Protein AF-A0AA88GQH6-F1 (afdb_monomer)

Nearest PDB structures (foldseek):
  5wkq-assembly1_A  TM=3.666E-01  e=6.281E+00  Shigella flexneri
  8i7o-assembly1_F3  TM=3.288E-01  e=4.893E+00  Mus musculus

Organism: Naegleria lovaniensis (NCBI:txid51637)

Structure (mmCIF, N/CA/C/O backbone):
data_AF-A0AA88GQH6-F1
#
_entry.id   AF-A0AA88GQH6-F1
#
loop_
_atom_site.group_PDB
_atom_site.id
_atom_site.type_symbol
_atom_site.label_atom_id
_atom_site.label_alt_id
_atom_site.label_comp_id
_atom_site.label_asym_id
_atom_site.label_entity_id
_atom_site.label_seq_id
_atom_site.pdbx_PDB_ins_code
_atom_site.Cartn_x
_atom_site.Cartn_y
_atom_site.Cartn_z
_atom_site.occupancy
_atom_site.B_iso_or_equiv
_atom_site.auth_seq_id
_atom_site.auth_comp_id
_atom_site.auth_asym_id
_atom_site.auth_atom_id
_atom_site.pdbx_PDB_model_num
ATOM 1 N N . MET A 1 1 ? 0.316 -6.376 -79.396 1.00 40.34 1 MET A N 1
ATOM 2 C CA . MET A 1 1 ? 1.448 -7.178 -78.890 1.00 40.34 1 MET A CA 1
ATOM 3 C C . MET A 1 1 ? 2.602 -6.220 -78.665 1.00 40.34 1 MET A C 1
ATOM 5 O O . MET A 1 1 ? 3.206 -5.794 -79.636 1.00 40.34 1 MET A O 1
ATOM 9 N N . SER A 1 2 ? 2.826 -5.812 -77.417 1.00 38.56 2 SER A N 1
ATOM 10 C CA . SER A 1 2 ? 3.981 -4.999 -77.022 1.00 38.56 2 SER A CA 1
ATOM 11 C C . SER A 1 2 ? 4.702 -5.749 -75.913 1.00 38.56 2 SER A C 1
ATOM 13 O O . SER A 1 2 ? 4.374 -5.601 -74.741 1.00 38.56 2 SER A O 1
ATOM 15 N N . GLU A 1 3 ? 5.639 -6.607 -76.303 1.00 46.47 3 GLU A N 1
ATOM 16 C CA . GLU A 1 3 ? 6.648 -7.153 -75.403 1.00 46.47 3 GLU A CA 1
ATOM 17 C C . GLU A 1 3 ? 7.892 -6.272 -75.526 1.00 46.47 3 GLU A C 1
ATOM 19 O O . GLU A 1 3 ? 8.552 -6.230 -76.565 1.00 46.47 3 GLU A O 1
ATOM 24 N N . HIS A 1 4 ? 8.207 -5.533 -74.466 1.00 42.56 4 HIS A N 1
ATOM 25 C CA . HIS A 1 4 ? 9.531 -4.954 -74.270 1.00 42.56 4 HIS A CA 1
ATOM 26 C C . HIS A 1 4 ? 10.095 -5.473 -72.952 1.00 42.56 4 HIS A C 1
ATOM 28 O O . HIS A 1 4 ? 9.856 -4.945 -71.871 1.00 42.56 4 HIS A O 1
ATOM 34 N N . ASN A 1 5 ? 10.746 -6.624 -73.105 1.00 44.19 5 ASN A N 1
ATOM 35 C CA . ASN A 1 5 ? 12.036 -7.003 -72.544 1.00 44.19 5 ASN A CA 1
ATOM 36 C C . ASN A 1 5 ? 12.400 -6.374 -71.183 1.00 44.19 5 ASN A C 1
ATOM 38 O O . ASN A 1 5 ? 12.940 -5.271 -71.104 1.00 44.19 5 ASN A O 1
ATOM 42 N N . LYS A 1 6 ? 12.155 -7.128 -70.105 1.00 49.50 6 LYS A N 1
ATOM 43 C CA . LYS A 1 6 ? 12.766 -6.886 -68.794 1.00 49.50 6 LYS A CA 1
ATOM 44 C C . LYS A 1 6 ? 14.259 -7.210 -68.902 1.00 49.50 6 LYS A C 1
ATOM 46 O O . LYS A 1 6 ? 14.636 -8.376 -68.830 1.00 49.50 6 LYS A O 1
ATOM 51 N N . HIS A 1 7 ? 15.104 -6.195 -69.071 1.00 49.41 7 HIS A N 1
ATOM 52 C CA . HIS A 1 7 ? 16.546 -6.359 -68.894 1.00 49.41 7 HIS A CA 1
ATOM 53 C C . HIS A 1 7 ? 16.843 -6.681 -67.424 1.00 49.41 7 HIS A C 1
ATOM 55 O O . HIS A 1 7 ? 16.689 -5.836 -66.545 1.00 49.41 7 HIS A O 1
ATOM 61 N N . SER A 1 8 ? 17.250 -7.921 -67.160 1.00 59.25 8 SER A N 1
ATOM 62 C CA . SER A 1 8 ? 17.897 -8.314 -65.908 1.00 59.25 8 SER A CA 1
ATOM 63 C C . SER A 1 8 ? 19.262 -7.613 -65.802 1.00 59.25 8 SER A C 1
ATOM 65 O O . SER A 1 8 ? 19.975 -7.565 -66.809 1.00 59.25 8 SER A O 1
ATOM 67 N N . PRO A 1 9 ? 19.644 -7.063 -64.634 1.00 56.25 9 PRO A N 1
ATOM 68 C CA . PRO A 1 9 ? 20.939 -6.408 -64.472 1.00 56.25 9 PRO A CA 1
ATOM 69 C C . PRO A 1 9 ? 22.081 -7.415 -64.674 1.00 56.25 9 PRO A C 1
ATOM 71 O O . PRO A 1 9 ? 21.975 -8.579 -64.289 1.00 56.25 9 PRO A O 1
ATOM 74 N N . SER A 1 10 ? 23.162 -6.979 -65.326 1.00 62.09 10 SER A N 1
ATOM 75 C CA . SER A 1 10 ? 24.334 -7.813 -65.607 1.00 62.09 10 SER A CA 1
ATOM 76 C C . SER A 1 10 ? 25.060 -8.175 -64.306 1.00 62.09 10 SER A C 1
ATOM 78 O O . SER A 1 10 ? 25.242 -7.320 -63.440 1.00 62.09 10 SER A O 1
ATOM 80 N N . SER A 1 11 ? 25.517 -9.423 -64.162 1.00 63.59 11 SER A N 1
ATOM 81 C CA . SER A 1 11 ? 26.143 -9.934 -62.926 1.00 63.59 11 SER A CA 1
ATOM 82 C C . SER A 1 11 ? 27.360 -9.126 -62.451 1.00 63.59 11 SER A C 1
ATOM 84 O O . SER A 1 11 ? 27.656 -9.099 -61.263 1.00 63.59 11 SER A O 1
ATOM 86 N N . SER A 1 12 ? 28.046 -8.424 -63.357 1.00 65.38 12 SER A N 1
ATOM 87 C CA . SER A 1 12 ? 29.123 -7.487 -63.022 1.00 65.38 12 SER A CA 1
ATOM 88 C C . SER A 1 12 ? 28.610 -6.204 -62.362 1.00 65.38 12 SER A C 1
ATOM 90 O O . SER A 1 12 ? 29.211 -5.749 -61.399 1.00 65.38 12 SER A O 1
ATOM 92 N N . SER A 1 13 ? 27.489 -5.639 -62.822 1.00 67.81 13 SER A N 1
ATOM 93 C CA . SER A 1 13 ? 26.874 -4.456 -62.196 1.00 67.81 13 SER A CA 1
ATOM 94 C C . SER A 1 13 ? 26.303 -4.743 -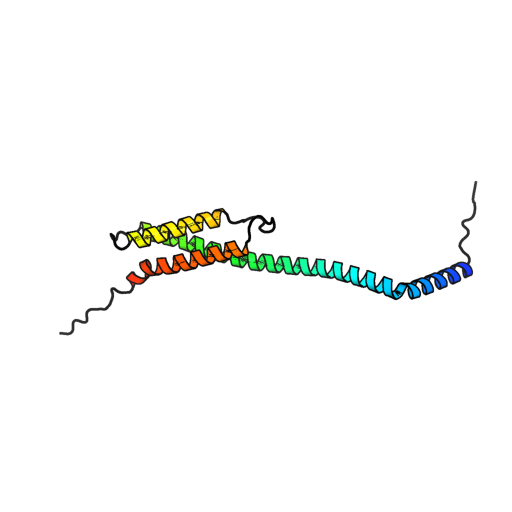60.804 1.00 67.81 13 SER A C 1
ATOM 96 O O . SER A 1 13 ? 26.402 -3.893 -59.926 1.00 67.81 13 SER A O 1
ATOM 98 N N . GLN A 1 14 ? 25.790 -5.958 -60.579 1.00 70.62 14 GLN A N 1
ATOM 99 C CA . GLN A 1 14 ? 25.408 -6.425 -59.241 1.00 70.62 14 GLN A CA 1
ATOM 100 C C . GLN A 1 14 ? 26.622 -6.555 -58.318 1.00 70.62 14 GLN A C 1
ATOM 102 O O . GLN A 1 14 ? 26.577 -6.065 -57.201 1.00 70.62 14 GLN A O 1
ATOM 107 N N . PHE A 1 15 ? 27.727 -7.125 -58.804 1.00 72.81 15 PHE A N 1
ATOM 108 C CA . PHE A 1 15 ? 28.944 -7.292 -58.007 1.00 72.81 15 PHE A CA 1
ATOM 109 C C . PHE A 1 15 ? 29.551 -5.959 -57.541 1.00 72.81 15 PHE A C 1
ATOM 111 O O . PHE A 1 15 ? 29.988 -5.855 -56.401 1.00 72.81 15 PHE A O 1
ATOM 118 N N . PHE A 1 16 ? 29.564 -4.931 -58.397 1.00 72.69 16 PHE A N 1
ATOM 119 C CA . PHE A 1 16 ? 30.029 -3.598 -57.993 1.00 72.69 16 PHE A CA 1
ATOM 120 C C . PHE A 1 16 ? 29.066 -2.915 -57.010 1.00 72.69 16 PHE A C 1
ATOM 122 O O . PHE A 1 16 ? 29.535 -2.317 -56.049 1.00 72.69 16 PHE A O 1
ATOM 129 N N . GLY A 1 17 ? 27.748 -3.075 -57.183 1.00 78.38 17 GLY A N 1
ATOM 130 C CA . GLY A 1 17 ? 26.762 -2.592 -56.208 1.00 78.38 17 GLY A CA 1
ATOM 131 C C . GLY A 1 17 ? 26.884 -3.273 -54.840 1.00 78.38 17 GLY A C 1
ATOM 132 O O . GLY A 1 17 ? 26.855 -2.600 -53.817 1.00 78.38 17 GLY A O 1
ATOM 133 N N . ASP A 1 18 ? 27.120 -4.588 -54.812 1.00 79.94 18 ASP A N 1
ATOM 134 C CA . ASP A 1 18 ? 27.324 -5.346 -53.570 1.00 79.94 18 ASP A CA 1
ATOM 135 C C . ASP A 1 18 ? 28.608 -4.919 -52.828 1.00 79.94 18 ASP A C 1
ATOM 137 O O . ASP A 1 18 ? 28.664 -4.963 -51.596 1.00 79.94 18 ASP A O 1
ATOM 141 N N . ILE A 1 19 ? 29.648 -4.510 -53.568 1.00 82.31 19 ILE A N 1
ATOM 142 C CA . ILE A 1 19 ? 30.898 -3.982 -53.003 1.00 82.31 19 ILE A CA 1
ATOM 143 C C . ILE A 1 19 ? 30.681 -2.592 -52.403 1.00 82.31 19 ILE A C 1
ATOM 145 O O . ILE A 1 19 ? 31.120 -2.354 -51.276 1.00 82.31 19 ILE A O 1
ATOM 149 N N . ASP A 1 20 ? 30.004 -1.698 -53.122 1.00 81.62 20 ASP A N 1
ATOM 150 C CA . ASP A 1 20 ? 29.711 -0.347 -52.637 1.00 81.62 20 ASP A CA 1
ATOM 151 C C . ASP A 1 20 ? 28.821 -0.403 -51.380 1.00 81.62 20 ASP A C 1
ATOM 153 O O . ASP A 1 20 ? 29.156 0.200 -50.360 1.00 81.62 20 ASP A O 1
ATOM 157 N N . ASP A 1 21 ? 27.794 -1.260 -51.373 1.00 82.62 21 ASP A N 1
ATOM 158 C CA . ASP A 1 21 ? 26.950 -1.519 -50.199 1.00 82.62 21 ASP A CA 1
ATOM 159 C C . ASP A 1 21 ? 27.745 -2.075 -49.001 1.00 82.62 21 ASP A C 1
ATOM 161 O O . ASP A 1 21 ? 27.432 -1.795 -47.838 1.00 82.62 21 ASP A O 1
ATOM 165 N N . ALA A 1 22 ? 28.759 -2.911 -49.251 1.00 84.31 22 ALA A N 1
ATOM 166 C CA . ALA A 1 22 ? 29.610 -3.458 -48.198 1.00 84.31 22 ALA A CA 1
ATOM 167 C C . ALA A 1 22 ? 30.522 -2.383 -47.587 1.00 84.31 22 ALA A C 1
ATOM 169 O O . ALA A 1 22 ? 30.685 -2.352 -46.364 1.00 84.31 22 ALA A O 1
ATOM 170 N N . PHE A 1 23 ? 31.086 -1.489 -48.404 1.00 87.81 23 PHE A N 1
ATOM 171 C CA . PHE A 1 23 ? 31.898 -0.374 -47.915 1.00 87.81 23 PHE A CA 1
ATOM 172 C C . PHE A 1 23 ? 31.058 0.676 -47.185 1.00 87.81 23 PHE A C 1
ATOM 174 O O . PHE A 1 23 ? 31.468 1.110 -46.108 1.00 87.81 23 PHE A O 1
ATOM 181 N N . ASP A 1 24 ? 29.859 0.995 -47.672 1.00 84.81 24 ASP A N 1
ATOM 182 C CA . ASP A 1 24 ? 28.921 1.886 -46.980 1.00 84.81 24 ASP A CA 1
ATOM 183 C C . ASP A 1 24 ? 28.519 1.322 -45.611 1.00 84.81 24 ASP A C 1
ATOM 185 O O . ASP A 1 24 ? 28.518 2.038 -44.605 1.00 84.81 24 ASP A O 1
ATOM 189 N N . LYS A 1 25 ? 28.276 0.007 -45.515 1.00 83.19 25 LYS A N 1
ATOM 190 C CA . LYS A 1 25 ? 28.029 -0.663 -44.225 1.00 83.19 25 LYS A CA 1
ATOM 191 C C . LYS A 1 25 ? 29.214 -0.570 -43.269 1.00 83.19 25 LYS A C 1
ATOM 193 O O . LYS A 1 25 ? 28.990 -0.475 -42.064 1.00 83.19 25 LYS A O 1
ATOM 198 N N . ILE A 1 26 ? 30.448 -0.617 -43.775 1.00 87.81 26 ILE A N 1
ATOM 199 C CA . ILE A 1 26 ? 31.660 -0.493 -42.955 1.00 87.81 26 ILE A CA 1
ATOM 200 C C . ILE A 1 26 ? 31.846 0.951 -42.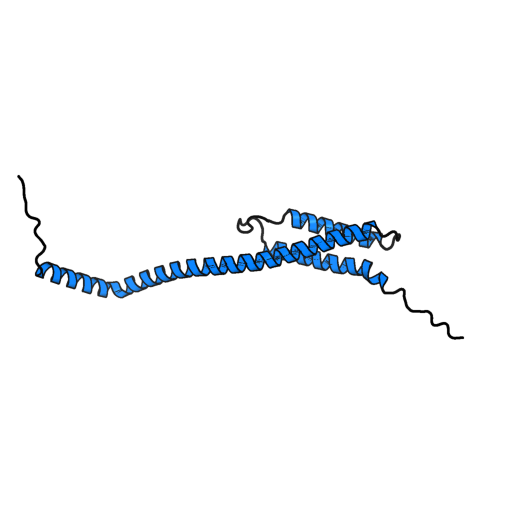479 1.00 87.81 26 ILE A C 1
ATOM 202 O O . ILE A 1 26 ? 32.103 1.167 -41.296 1.00 87.81 26 ILE A O 1
ATOM 206 N N . ILE A 1 27 ? 31.676 1.934 -43.365 1.00 90.56 27 ILE A N 1
ATOM 207 C CA . ILE A 1 27 ? 31.802 3.362 -43.038 1.00 90.56 27 ILE A CA 1
ATOM 208 C C . ILE A 1 27 ? 30.749 3.773 -42.003 1.00 90.56 27 ILE A C 1
ATOM 210 O O . ILE A 1 27 ? 31.059 4.490 -41.053 1.00 90.56 27 ILE A O 1
ATOM 214 N N . HIS A 1 28 ? 29.520 3.271 -42.138 1.00 90.25 28 HIS A N 1
ATOM 215 C CA . HIS A 1 28 ? 28.422 3.555 -41.213 1.00 90.25 28 HIS A CA 1
ATOM 216 C C . HIS A 1 28 ? 28.309 2.557 -40.054 1.00 90.25 28 HIS A C 1
ATOM 218 O O . HIS A 1 28 ? 27.336 2.597 -39.302 1.00 90.25 28 HIS A O 1
ATOM 224 N N . MET A 1 29 ? 29.289 1.669 -39.869 1.00 92.81 29 MET A N 1
ATOM 225 C CA . MET A 1 29 ? 29.201 0.572 -38.905 1.00 92.81 29 MET A CA 1
ATOM 226 C C . MET A 1 29 ? 28.990 1.062 -37.466 1.00 92.81 29 MET A C 1
ATOM 228 O O . MET A 1 29 ? 28.147 0.519 -36.755 1.00 92.81 29 MET A O 1
ATOM 232 N N . GLU A 1 30 ? 29.714 2.100 -37.042 1.00 92.69 30 GLU A N 1
ATOM 233 C CA . GLU A 1 30 ? 29.584 2.676 -35.697 1.00 92.69 30 GLU A CA 1
ATOM 234 C C . GLU A 1 30 ? 28.181 3.249 -35.457 1.00 92.69 30 GLU A C 1
ATOM 236 O O . GLU A 1 30 ? 27.534 2.914 -34.462 1.00 92.69 30 GLU A O 1
ATOM 241 N N . GLN A 1 31 ? 27.683 4.051 -36.402 1.00 92.94 31 GLN A N 1
ATOM 242 C CA . GLN A 1 31 ? 26.347 4.638 -36.330 1.00 92.94 31 GLN A CA 1
ATOM 243 C C . GLN A 1 31 ? 25.267 3.549 -36.319 1.00 92.94 31 GLN A C 1
ATOM 245 O O . GLN A 1 31 ? 24.369 3.580 -35.480 1.00 92.94 31 GLN A O 1
ATOM 250 N N . ASN A 1 32 ? 25.401 2.537 -37.179 1.00 91.62 32 ASN A N 1
ATOM 251 C CA . ASN A 1 32 ? 24.485 1.403 -37.241 1.00 91.62 32 ASN A CA 1
ATOM 252 C C . ASN A 1 32 ? 24.476 0.614 -35.923 1.00 91.62 32 ASN A C 1
ATOM 254 O O . ASN A 1 32 ? 23.411 0.235 -35.440 1.00 91.62 32 ASN A O 1
ATOM 258 N N . PHE A 1 33 ? 25.635 0.359 -35.308 1.00 94.88 33 PHE A N 1
ATOM 259 C CA . PHE A 1 33 ? 25.687 -0.309 -34.004 1.00 94.88 33 PHE A CA 1
ATOM 260 C C . PHE A 1 33 ? 25.076 0.539 -32.892 1.00 94.88 33 PHE A C 1
ATOM 262 O O . PHE A 1 33 ? 24.376 -0.007 -32.039 1.00 94.88 33 PHE A O 1
ATOM 269 N N . TYR A 1 34 ? 25.302 1.853 -32.903 1.00 95.88 34 TYR A N 1
ATOM 270 C CA . TYR A 1 34 ? 24.694 2.763 -31.938 1.00 95.88 34 TYR A CA 1
ATOM 271 C C . TYR A 1 34 ? 23.166 2.777 -32.059 1.00 95.88 34 TYR A C 1
ATOM 273 O O . TYR A 1 34 ? 22.468 2.615 -31.058 1.00 95.88 34 TYR A O 1
ATOM 281 N N . GLU A 1 35 ? 22.640 2.928 -33.273 1.00 95.88 35 GLU A N 1
ATOM 282 C CA . GLU A 1 35 ? 21.199 2.959 -33.528 1.00 95.88 35 GLU A CA 1
ATOM 283 C C . GLU A 1 35 ? 20.537 1.627 -33.177 1.00 95.88 35 GLU A C 1
ATOM 285 O O . GLU A 1 35 ? 19.570 1.615 -32.413 1.00 95.88 35 GLU A O 1
ATOM 290 N N . ASN A 1 36 ? 21.117 0.509 -33.624 1.00 94.75 36 ASN A N 1
ATOM 291 C CA . ASN A 1 36 ? 20.633 -0.828 -33.282 1.00 94.75 36 ASN A CA 1
ATOM 292 C C . ASN A 1 36 ? 20.687 -1.081 -31.771 1.00 94.75 36 ASN A C 1
ATOM 294 O O . ASN A 1 36 ? 19.738 -1.602 -31.193 1.00 94.75 36 ASN A O 1
ATOM 298 N N . GLY A 1 37 ? 21.781 -0.700 -31.107 1.00 96.88 37 GLY A N 1
ATOM 299 C CA . GLY A 1 37 ? 21.931 -0.859 -29.662 1.00 96.88 37 GLY A CA 1
ATOM 300 C C . GLY A 1 37 ? 20.923 -0.018 -28.879 1.00 96.88 37 GLY A C 1
ATOM 301 O O . GLY A 1 37 ? 20.333 -0.498 -27.911 1.00 96.88 37 GLY A O 1
ATOM 302 N N . LYS A 1 38 ? 20.675 1.219 -29.322 1.00 97.31 38 LYS A N 1
ATOM 303 C CA . LYS A 1 38 ? 19.660 2.103 -28.743 1.00 97.31 38 LYS A CA 1
ATOM 304 C C . LYS A 1 38 ? 18.258 1.528 -28.922 1.00 97.31 38 LYS A C 1
ATOM 306 O O . LYS A 1 38 ? 17.506 1.485 -27.952 1.00 97.31 38 LYS A O 1
ATOM 311 N N . GLU A 1 39 ? 17.907 1.087 -30.128 1.00 97.12 39 GLU A N 1
ATOM 312 C CA . GLU A 1 39 ? 16.596 0.499 -30.405 1.00 97.12 39 GLU A CA 1
ATOM 313 C C . GLU A 1 39 ? 16.380 -0.778 -29.587 1.00 97.12 39 GLU A C 1
ATOM 315 O O . GLU A 1 39 ? 15.378 -0.889 -28.877 1.00 97.12 39 GLU A O 1
ATOM 320 N N . LEU A 1 40 ? 17.350 -1.697 -29.604 1.00 96.44 40 LEU A N 1
ATOM 321 C CA . LEU A 1 40 ? 17.306 -2.930 -28.822 1.00 96.44 40 LEU A CA 1
ATOM 322 C C . LEU A 1 40 ? 17.169 -2.628 -27.324 1.00 96.44 40 LEU A C 1
ATOM 324 O O . LEU A 1 40 ? 16.340 -3.227 -26.641 1.00 96.44 40 LEU A O 1
ATOM 328 N N . GLY A 1 41 ? 17.944 -1.665 -26.819 1.00 97.50 41 GLY A N 1
ATOM 329 C CA . GLY A 1 41 ? 17.883 -1.223 -25.430 1.00 97.50 41 GLY A CA 1
ATOM 330 C C . GLY A 1 41 ? 16.514 -0.657 -25.058 1.00 97.50 41 GLY A C 1
ATOM 331 O O . GLY A 1 41 ? 15.971 -1.015 -24.016 1.00 97.50 41 GLY A O 1
ATOM 332 N N . MET A 1 42 ? 15.916 0.173 -25.919 1.00 96.81 42 MET A N 1
ATOM 333 C CA . MET A 1 42 ? 14.574 0.725 -25.701 1.00 96.81 42 MET A CA 1
ATOM 334 C C . MET A 1 42 ? 13.496 -0.362 -25.706 1.00 96.81 42 MET A C 1
ATOM 336 O O . MET A 1 42 ? 12.6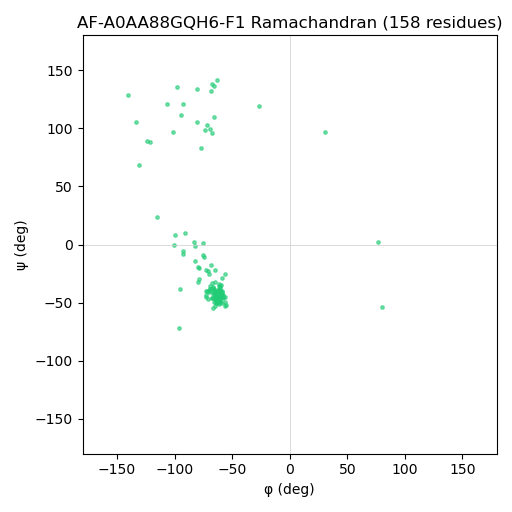45 -0.378 -24.816 1.00 96.81 42 MET A O 1
ATOM 340 N N . GLN A 1 43 ? 13.534 -1.280 -26.675 1.00 96.62 43 GLN A N 1
ATOM 341 C CA . GLN A 1 43 ? 12.577 -2.385 -26.765 1.00 96.62 43 GLN A CA 1
ATOM 342 C C . GLN A 1 43 ? 12.690 -3.319 -25.553 1.00 96.62 43 GLN A C 1
ATOM 344 O O . GLN A 1 43 ? 11.680 -3.672 -24.940 1.00 96.62 43 GLN A O 1
ATOM 349 N N . HIS A 1 44 ? 13.919 -3.670 -25.165 1.00 96.75 44 HIS A N 1
ATOM 350 C CA . HIS A 1 44 ? 14.180 -4.513 -24.005 1.00 96.75 44 HIS A CA 1
ATOM 351 C C . HIS A 1 44 ? 13.729 -3.843 -22.702 1.00 96.75 44 HIS A C 1
ATOM 353 O O . HIS A 1 44 ? 12.989 -4.447 -21.928 1.00 96.75 44 HIS A O 1
ATOM 359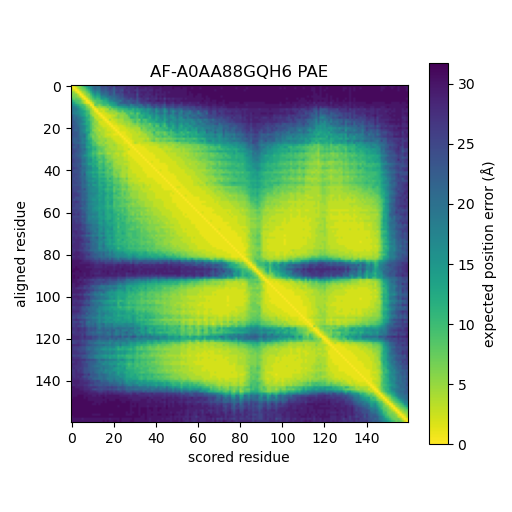 N N . ALA A 1 45 ? 14.101 -2.578 -22.486 1.00 96.06 45 ALA A N 1
ATOM 360 C CA . ALA A 1 45 ? 13.707 -1.827 -21.298 1.00 96.06 45 ALA A CA 1
ATOM 361 C C . ALA A 1 45 ? 12.183 -1.666 -21.191 1.00 96.06 45 ALA A C 1
ATOM 363 O O . ALA A 1 45 ? 11.632 -1.779 -20.098 1.00 96.06 45 ALA A O 1
ATOM 364 N N . ALA A 1 46 ? 11.486 -1.448 -22.311 1.00 95.56 46 ALA A N 1
ATOM 365 C CA . ALA A 1 46 ? 10.028 -1.354 -22.325 1.00 95.56 46 ALA A CA 1
ATOM 366 C C . ALA A 1 46 ? 9.357 -2.681 -21.939 1.00 95.56 46 ALA A C 1
ATOM 368 O O . ALA A 1 46 ? 8.382 -2.682 -21.185 1.00 95.56 46 ALA A O 1
ATOM 369 N N . LEU A 1 47 ? 9.877 -3.807 -22.437 1.00 95.50 47 LEU A N 1
ATOM 370 C CA . LEU A 1 47 ? 9.355 -5.132 -22.115 1.00 95.50 47 LEU A CA 1
ATOM 371 C C . LEU A 1 47 ? 9.576 -5.472 -20.637 1.00 95.50 47 LEU A C 1
ATOM 373 O O . LEU A 1 47 ? 8.614 -5.767 -19.927 1.00 95.50 47 LEU A O 1
ATOM 377 N N . VAL A 1 48 ? 10.826 -5.381 -20.178 1.00 96.25 48 VAL A N 1
ATOM 378 C CA . VAL A 1 48 ? 11.208 -5.725 -18.802 1.00 96.25 48 VAL A CA 1
ATOM 379 C C . VAL A 1 48 ? 10.534 -4.783 -17.809 1.00 96.25 48 VAL A C 1
ATOM 381 O O . VAL A 1 48 ? 9.895 -5.241 -16.868 1.00 96.25 48 VAL A O 1
ATOM 384 N N . GLY A 1 49 ? 10.563 -3.472 -18.063 1.00 95.56 49 GLY A N 1
ATOM 385 C CA . GLY A 1 49 ? 9.936 -2.487 -17.184 1.00 95.56 49 GLY A CA 1
ATOM 386 C C . GLY A 1 49 ? 8.422 -2.677 -17.052 1.00 95.56 49 GLY A C 1
ATOM 387 O O . GLY A 1 49 ? 7.866 -2.475 -15.971 1.00 95.56 49 GLY A O 1
ATOM 388 N N . LYS A 1 50 ? 7.741 -3.118 -18.119 1.00 94.56 50 LYS A N 1
ATOM 389 C CA . LYS A 1 50 ? 6.309 -3.445 -18.062 1.00 94.56 50 LYS A CA 1
ATOM 390 C C . LYS A 1 50 ? 6.042 -4.667 -17.185 1.00 94.56 50 LYS A C 1
ATOM 392 O O . LYS A 1 50 ? 5.111 -4.639 -16.382 1.00 94.56 50 LYS A O 1
ATOM 397 N N . GLU A 1 51 ? 6.820 -5.731 -17.351 1.00 95.44 51 GLU A N 1
ATOM 398 C CA . GLU A 1 51 ? 6.665 -6.960 -16.571 1.00 95.44 51 GLU A CA 1
ATOM 399 C C . GLU A 1 51 ? 6.981 -6.730 -15.088 1.00 95.44 51 GLU A C 1
ATOM 401 O O . GLU A 1 51 ? 6.173 -7.059 -14.217 1.00 95.44 51 GLU A O 1
ATOM 406 N N . GLU A 1 52 ? 8.118 -6.100 -14.794 1.00 95.25 52 GLU A N 1
ATOM 407 C CA . GLU A 1 52 ? 8.532 -5.773 -13.430 1.00 95.25 52 GLU A CA 1
ATOM 408 C C . GLU A 1 52 ? 7.539 -4.828 -12.754 1.00 95.25 52 GLU A C 1
ATOM 410 O O . GLU A 1 52 ? 7.104 -5.090 -11.631 1.00 95.25 52 GLU A O 1
ATOM 415 N N . GLY A 1 53 ? 7.118 -3.769 -13.452 1.00 92.38 53 GLY A N 1
ATOM 416 C CA . GLY A 1 53 ? 6.136 -2.816 -12.945 1.00 92.38 53 GLY A CA 1
ATOM 417 C C . GLY A 1 53 ? 4.788 -3.472 -12.641 1.00 92.38 53 GLY A C 1
ATOM 418 O O . GLY A 1 53 ? 4.196 -3.205 -11.594 1.00 92.38 53 GLY A O 1
ATOM 419 N N . PHE A 1 54 ? 4.321 -4.377 -13.507 1.00 92.69 54 PHE A N 1
ATOM 420 C CA . PHE A 1 54 ? 3.093 -5.137 -13.272 1.00 92.69 54 PHE A CA 1
ATOM 421 C C . PHE A 1 54 ? 3.216 -6.045 -12.044 1.00 92.69 54 PHE A C 1
ATOM 423 O O . PHE A 1 54 ? 2.374 -5.991 -11.145 1.00 92.69 54 PHE A O 1
ATOM 430 N N . ASN A 1 55 ? 4.284 -6.841 -11.969 1.00 95.50 55 ASN A N 1
ATOM 431 C CA . ASN A 1 55 ? 4.516 -7.765 -10.859 1.00 95.50 55 ASN A CA 1
ATOM 432 C C . ASN A 1 55 ? 4.642 -7.024 -9.523 1.00 95.50 55 ASN A C 1
ATOM 434 O O . ASN A 1 55 ? 4.018 -7.412 -8.528 1.00 95.50 55 ASN A O 1
ATOM 438 N N . PHE A 1 56 ? 5.396 -5.925 -9.509 1.00 93.12 56 PHE A N 1
ATOM 439 C CA . PHE A 1 56 ? 5.528 -5.063 -8.343 1.00 93.12 56 PHE A CA 1
ATOM 440 C C . PHE A 1 56 ? 4.180 -4.459 -7.938 1.00 93.12 56 PHE A C 1
ATOM 442 O O . PHE A 1 56 ? 3.792 -4.555 -6.772 1.00 93.12 56 PHE A O 1
ATOM 449 N N . GLY A 1 57 ? 3.434 -3.897 -8.893 1.00 90.94 57 GLY A N 1
ATOM 450 C CA . GLY A 1 57 ? 2.125 -3.296 -8.649 1.00 90.94 57 GLY A CA 1
ATOM 451 C C . GLY A 1 57 ? 1.122 -4.283 -8.049 1.00 90.94 57 GLY A C 1
ATOM 452 O O . GLY A 1 57 ? 0.467 -3.967 -7.057 1.00 90.94 57 GLY A O 1
ATOM 453 N N . VAL A 1 58 ? 1.050 -5.510 -8.576 1.00 92.19 58 VAL A N 1
ATOM 454 C CA . VAL A 1 58 ? 0.176 -6.572 -8.045 1.00 92.19 58 VAL A CA 1
ATOM 455 C C . VAL A 1 58 ? 0.578 -6.967 -6.622 1.00 92.19 58 VAL A C 1
ATOM 457 O O . VAL A 1 58 ? -0.280 -7.086 -5.740 1.00 92.19 58 VAL A O 1
ATOM 460 N N . ALA A 1 59 ? 1.874 -7.171 -6.373 1.00 94.31 59 ALA A N 1
ATOM 461 C CA . ALA A 1 59 ? 2.371 -7.549 -5.054 1.00 94.31 59 ALA A CA 1
ATOM 462 C C . ALA A 1 59 ? 2.117 -6.447 -4.012 1.00 94.31 59 ALA A C 1
ATOM 464 O O . ALA A 1 59 ? 1.612 -6.723 -2.917 1.00 94.31 59 ALA A O 1
ATOM 465 N N . TYR A 1 60 ? 2.415 -5.197 -4.368 1.00 91.25 60 TYR A N 1
ATOM 466 C CA . TYR A 1 60 ? 2.198 -4.037 -3.512 1.00 91.25 60 TYR A CA 1
ATOM 467 C C . TYR A 1 60 ? 0.705 -3.800 -3.259 1.00 91.25 60 TYR A C 1
ATOM 469 O O . TYR A 1 60 ? 0.291 -3.663 -2.107 1.00 91.25 60 TYR A O 1
ATOM 477 N N . GLY A 1 61 ? -0.128 -3.859 -4.301 1.00 90.75 61 GLY A N 1
ATOM 478 C CA . GLY A 1 61 ? -1.580 -3.715 -4.189 1.00 90.75 61 GLY A CA 1
ATOM 479 C C . GLY A 1 61 ? -2.202 -4.759 -3.261 1.00 90.75 61 GLY A C 1
ATOM 480 O O . GLY A 1 61 ? -3.002 -4.415 -2.392 1.00 90.75 61 GLY A O 1
ATOM 481 N N . ARG A 1 62 ? -1.770 -6.026 -3.346 1.00 93.69 62 ARG A N 1
ATOM 482 C CA . ARG A 1 62 ? -2.208 -7.080 -2.414 1.00 93.69 62 ARG A CA 1
ATOM 483 C C . ARG A 1 62 ? -1.832 -6.758 -0.967 1.00 93.69 62 ARG A C 1
ATOM 485 O O . ARG A 1 62 ? -2.645 -6.962 -0.065 1.00 93.69 62 ARG A O 1
ATOM 492 N N . LYS A 1 63 ? -0.608 -6.277 -0.737 1.00 93.50 63 LYS A N 1
ATOM 493 C CA . LYS A 1 63 ? -0.128 -5.899 0.598 1.00 93.50 63 LYS A CA 1
ATOM 494 C C . LYS A 1 63 ? -0.977 -4.768 1.183 1.00 93.50 63 LYS A C 1
ATOM 496 O O . LYS A 1 63 ? -1.499 -4.918 2.284 1.00 93.50 63 LYS A O 1
ATOM 501 N N . VAL A 1 64 ? -1.166 -3.686 0.429 1.00 91.50 64 VAL A N 1
ATOM 502 C CA . VAL A 1 64 ? -1.968 -2.530 0.857 1.00 91.50 64 VAL A CA 1
ATOM 503 C C . VAL A 1 64 ? -3.430 -2.918 1.078 1.00 91.50 64 VAL A C 1
ATOM 505 O O . VAL A 1 64 ? -4.001 -2.588 2.114 1.00 91.50 64 VAL A O 1
ATOM 508 N N . GLY A 1 65 ? -4.023 -3.689 0.163 1.00 92.06 65 GLY A N 1
ATOM 509 C CA . GLY A 1 65 ? -5.397 -4.173 0.299 1.00 92.06 65 GLY A CA 1
ATOM 510 C C . GLY A 1 65 ? -5.603 -5.016 1.560 1.00 92.06 65 GLY A C 1
ATOM 511 O O . GLY A 1 65 ? -6.596 -4.839 2.267 1.00 92.06 65 GLY A O 1
ATOM 512 N N . LYS A 1 66 ? -4.635 -5.878 1.904 1.00 94.25 66 LYS A N 1
ATOM 513 C CA . LYS A 1 66 ? -4.644 -6.623 3.171 1.00 94.25 66 LYS A CA 1
ATOM 514 C C . LYS A 1 66 ? -4.582 -5.684 4.380 1.00 94.25 66 LYS A C 1
ATOM 516 O O . LYS A 1 66 ? -5.374 -5.851 5.303 1.00 94.25 66 LYS A O 1
ATOM 521 N N . GLU A 1 67 ? -3.678 -4.703 4.377 1.00 92.94 67 GLU A N 1
ATOM 522 C CA . GLU A 1 67 ? -3.548 -3.727 5.470 1.00 92.94 67 GLU A CA 1
ATOM 523 C C . GLU A 1 67 ? -4.855 -2.941 5.694 1.00 92.94 67 GLU A C 1
ATOM 525 O O . GLU A 1 67 ? -5.297 -2.799 6.838 1.00 92.94 67 GLU A O 1
ATOM 530 N N . ILE A 1 68 ? -5.506 -2.489 4.613 1.00 93.25 68 ILE A N 1
ATOM 531 C CA . ILE A 1 68 ? -6.810 -1.808 4.668 1.00 93.25 68 ILE A CA 1
ATOM 532 C C . ILE A 1 68 ? -7.888 -2.750 5.220 1.00 93.25 68 ILE A C 1
ATOM 534 O O . ILE A 1 68 ? -8.627 -2.371 6.130 1.00 93.25 68 ILE A O 1
ATOM 538 N N . GLY A 1 6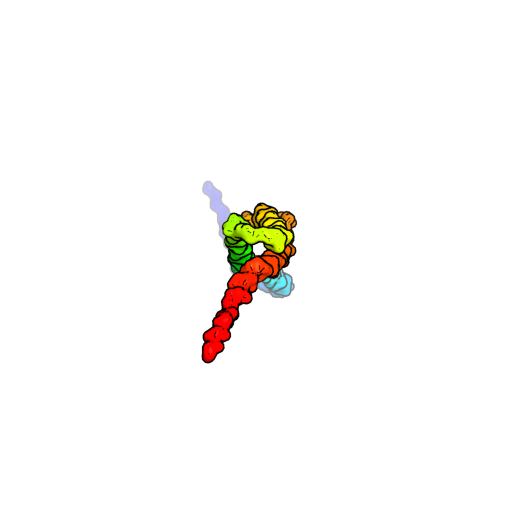9 ? -7.961 -3.984 4.715 1.00 94.00 69 GLY A N 1
ATOM 539 C CA . GLY A 1 69 ? -8.949 -4.974 5.151 1.00 94.00 69 GLY A CA 1
ATOM 540 C C . GLY A 1 69 ? -8.842 -5.313 6.641 1.00 94.00 69 GLY A C 1
ATOM 541 O O . GLY A 1 69 ? -9.851 -5.321 7.347 1.00 94.00 69 GLY A O 1
ATOM 542 N N . GLU A 1 70 ? -7.624 -5.522 7.147 1.00 93.75 70 GLU A N 1
ATOM 543 C CA . GLU A 1 70 ? -7.369 -5.738 8.579 1.00 93.75 70 GLU A CA 1
ATOM 544 C C . GLU A 1 70 ? -7.837 -4.551 9.429 1.00 93.75 70 GLU A C 1
ATOM 546 O O . GLU A 1 70 ? -8.469 -4.734 10.472 1.00 93.75 70 GLU A O 1
ATOM 551 N N . LEU A 1 71 ? -7.544 -3.326 8.984 1.00 93.94 71 LEU A N 1
ATOM 552 C CA . LEU A 1 71 ? -7.921 -2.116 9.705 1.00 93.94 71 LEU A CA 1
ATOM 553 C C . LEU A 1 71 ? -9.442 -1.918 9.744 1.00 93.94 71 LEU A C 1
ATOM 555 O O . LEU A 1 71 ? -9.986 -1.580 10.798 1.00 93.94 71 LEU A O 1
ATOM 559 N N . ILE A 1 72 ? -10.136 -2.160 8.628 1.00 94.25 72 ILE A N 1
ATOM 560 C CA . ILE A 1 72 ? -11.604 -2.125 8.566 1.00 94.25 72 ILE A CA 1
ATOM 561 C C . ILE A 1 72 ? -12.193 -3.174 9.515 1.00 94.25 72 ILE A C 1
ATOM 563 O O . ILE A 1 72 ? -13.081 -2.854 10.307 1.00 94.25 72 ILE A O 1
ATOM 567 N N . GLY A 1 73 ? -11.665 -4.403 9.494 1.00 94.06 73 GLY A N 1
ATOM 568 C CA . GLY A 1 73 ? -12.084 -5.468 10.406 1.00 94.06 73 GLY A CA 1
ATOM 569 C C . GLY A 1 73 ? -11.943 -5.066 11.876 1.00 94.06 73 GLY A C 1
ATOM 570 O O . GLY A 1 73 ? -12.886 -5.224 12.655 1.00 94.06 73 GLY A O 1
ATOM 571 N N . LEU A 1 74 ? -10.812 -4.456 12.246 1.00 92.19 74 LEU A N 1
ATOM 572 C CA . LEU A 1 74 ? -10.592 -3.923 13.592 1.00 92.19 74 LEU A CA 1
ATOM 573 C C . LEU A 1 74 ? -11.598 -2.816 13.947 1.00 92.19 74 LEU A C 1
ATOM 575 O O . LEU A 1 74 ? -12.134 -2.804 15.055 1.00 92.19 74 LEU A O 1
ATOM 579 N N . CYS A 1 75 ? -11.889 -1.901 13.019 1.00 93.19 75 CYS A N 1
ATOM 580 C CA . CYS A 1 75 ? -12.873 -0.837 13.227 1.00 93.19 75 CYS A CA 1
ATOM 581 C C . CYS A 1 75 ? -14.276 -1.397 13.499 1.00 93.19 75 CYS A C 1
ATOM 583 O O . CYS A 1 75 ? -14.946 -0.951 14.433 1.00 93.19 75 CYS A O 1
ATOM 585 N N . ILE A 1 76 ? -14.708 -2.395 12.721 1.00 92.69 76 ILE A N 1
ATOM 586 C CA . ILE A 1 76 ? -15.999 -3.075 12.898 1.00 92.69 76 ILE A CA 1
ATOM 587 C C . ILE A 1 76 ? -16.046 -3.783 14.255 1.00 92.69 76 ILE A C 1
ATOM 589 O O . ILE A 1 76 ? -17.008 -3.612 15.007 1.00 92.69 76 ILE A O 1
ATOM 593 N N . PHE A 1 77 ? -14.997 -4.538 14.595 1.00 91.19 77 PHE A N 1
ATOM 594 C CA . PHE A 1 77 ? -14.884 -5.223 15.882 1.00 91.19 77 PHE A CA 1
ATOM 595 C C . PHE A 1 77 ? -15.020 -4.243 17.055 1.00 91.19 77 PHE A C 1
ATOM 597 O O . PHE A 1 77 ? -15.876 -4.431 17.918 1.00 91.19 77 PHE A O 1
ATOM 604 N N . LEU A 1 78 ? -14.241 -3.156 17.055 1.00 88.94 78 LEU A N 1
ATOM 605 C CA . LEU A 1 78 ? -14.260 -2.163 18.131 1.00 88.94 78 LEU A CA 1
ATOM 606 C C . LEU A 1 78 ? -15.598 -1.421 18.220 1.00 88.94 78 LEU A C 1
ATOM 608 O O . LEU A 1 78 ? -16.080 -1.178 19.324 1.00 88.94 78 LEU A O 1
ATOM 612 N N . LYS A 1 79 ? -16.236 -1.096 17.088 1.00 88.81 79 LYS A N 1
ATOM 613 C CA . LYS A 1 79 ? -17.583 -0.501 17.078 1.00 88.81 79 LYS A CA 1
ATOM 614 C C . LYS A 1 79 ? -18.613 -1.405 17.752 1.00 88.81 79 LYS A C 1
ATOM 616 O O . LYS A 1 79 ? -19.456 -0.900 18.487 1.00 88.81 79 LYS A O 1
ATOM 621 N N . ASN A 1 80 ? -18.559 -2.712 17.501 1.00 87.38 80 ASN A N 1
ATOM 622 C CA . ASN A 1 80 ? -19.472 -3.672 18.121 1.00 87.38 80 ASN A CA 1
ATOM 623 C C . ASN A 1 80 ? -19.148 -3.889 19.603 1.00 87.38 80 ASN A C 1
ATOM 625 O O . ASN A 1 80 ? -20.055 -3.855 20.428 1.00 87.38 80 ASN A O 1
ATOM 629 N N . TYR A 1 81 ? -17.866 -4.018 19.952 1.00 84.62 81 TYR A N 1
ATOM 630 C CA . TYR A 1 81 ? -17.418 -4.143 21.339 1.00 84.62 81 TYR A CA 1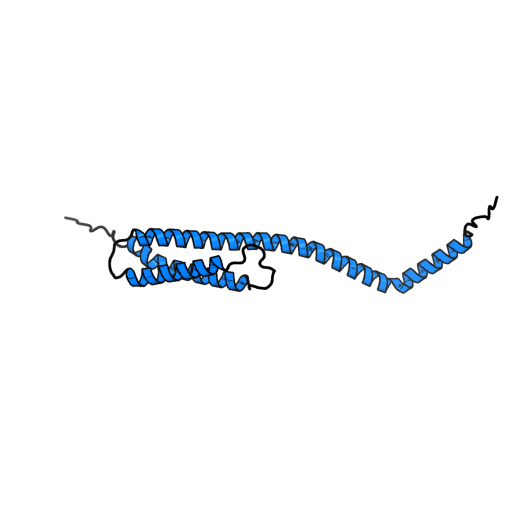
ATOM 631 C C . TYR A 1 81 ? -17.894 -2.960 22.196 1.00 84.62 81 TYR A C 1
ATOM 633 O O . TYR A 1 81 ? -18.541 -3.146 23.220 1.00 84.62 81 TYR A O 1
ATOM 641 N N . LEU A 1 82 ? -17.674 -1.729 21.721 1.00 81.94 82 LEU A N 1
ATOM 642 C CA . LEU A 1 82 ? -18.054 -0.504 22.433 1.00 81.94 82 LEU A CA 1
ATOM 643 C C . LEU A 1 82 ? -19.570 -0.283 22.544 1.00 81.94 82 LEU A C 1
ATOM 645 O O . LEU A 1 82 ? -19.993 0.555 23.335 1.00 81.94 82 LEU A O 1
ATOM 649 N N . LYS A 1 83 ? -20.394 -0.957 21.733 1.00 78.75 83 LYS A N 1
ATOM 650 C CA . LYS A 1 83 ? -21.862 -0.899 21.847 1.00 78.75 83 LYS A CA 1
ATOM 651 C C . LYS A 1 83 ? -22.392 -1.777 22.981 1.00 78.75 83 LYS A C 1
ATOM 653 O O . LYS A 1 83 ? -23.421 -1.432 23.546 1.00 78.75 83 LYS A O 1
ATOM 658 N N . ASN A 1 84 ? -21.693 -2.868 23.292 1.00 70.81 84 ASN A N 1
ATOM 659 C CA . ASN A 1 84 ? -22.120 -3.870 24.271 1.00 70.81 84 ASN A CA 1
ATOM 660 C C . ASN A 1 84 ? -21.580 -3.603 25.689 1.00 70.81 84 ASN A C 1
ATOM 662 O O . ASN A 1 84 ? -21.971 -4.293 26.625 1.00 70.81 84 ASN A O 1
ATOM 666 N N . ASP A 1 85 ? -20.673 -2.636 25.843 1.00 64.75 85 ASP A N 1
ATOM 667 C CA . ASP A 1 85 ? -20.007 -2.327 27.109 1.00 64.75 85 ASP A CA 1
ATOM 668 C C . ASP A 1 85 ? -20.769 -1.236 27.891 1.00 64.75 85 ASP A C 1
ATOM 670 O O . ASP A 1 85 ? -20.998 -0.131 27.381 1.00 64.75 85 ASP A O 1
ATOM 674 N N . HIS A 1 86 ? -21.197 -1.567 29.114 1.00 55.25 86 HIS A N 1
ATOM 675 C CA . HIS A 1 86 ? -22.097 -0.766 29.959 1.00 55.25 86 HIS A CA 1
ATOM 676 C C . HIS A 1 86 ? -21.376 0.046 31.055 1.00 55.25 86 HIS A C 1
ATOM 678 O O . HIS A 1 86 ? -22.044 0.752 31.810 1.00 55.25 86 HIS A O 1
ATOM 684 N N . GLU A 1 87 ? -20.044 -0.017 31.173 1.00 57.34 87 GLU A N 1
ATOM 685 C CA . GLU A 1 87 ? -19.345 0.638 32.287 1.00 57.34 87 GLU A CA 1
ATOM 686 C C . GLU A 1 87 ? -19.115 2.150 32.099 1.00 57.34 87 GLU A C 1
ATOM 688 O O . GLU A 1 87 ? -18.695 2.663 31.056 1.00 57.34 87 GLU A O 1
ATOM 693 N N . GLU A 1 88 ? -19.423 2.888 33.165 1.00 61.59 88 GLU A N 1
ATOM 694 C CA . GLU A 1 88 ? -19.751 4.306 33.136 1.00 61.59 88 GLU A CA 1
ATOM 695 C C . GLU A 1 88 ? -18.535 5.198 33.491 1.00 61.59 88 GLU A C 1
ATOM 697 O O . GLU A 1 88 ? -17.785 4.968 34.439 1.00 61.59 88 GLU A O 1
ATOM 702 N N . ARG A 1 89 ? -18.362 6.270 32.707 1.00 52.12 89 ARG A N 1
ATOM 703 C CA . ARG A 1 89 ? -17.492 7.456 32.898 1.00 52.12 89 ARG A CA 1
ATOM 704 C C . ARG A 1 89 ? -15.993 7.386 32.576 1.00 52.12 89 ARG A C 1
ATOM 706 O O . ARG A 1 89 ? -15.571 8.207 31.767 1.00 52.12 89 ARG A O 1
ATOM 713 N N . VAL A 1 90 ? -15.166 6.467 33.088 1.00 49.78 90 VAL A N 1
ATOM 714 C CA . VAL A 1 90 ? -13.713 6.463 32.719 1.00 49.78 90 VAL A CA 1
ATOM 715 C C . VAL A 1 90 ? -13.491 5.973 31.276 1.00 49.78 90 VAL A C 1
ATOM 717 O O . VAL A 1 90 ? -12.505 6.317 30.622 1.00 49.78 90 VAL A O 1
ATOM 720 N N . LEU A 1 91 ? -14.461 5.227 30.746 1.00 59.41 91 LEU A N 1
ATOM 721 C CA . LEU A 1 91 ? -14.502 4.746 29.369 1.00 59.41 91 LEU A CA 1
ATOM 722 C C . LEU A 1 91 ? -14.953 5.817 28.363 1.00 59.41 91 LEU A C 1
ATOM 724 O O . LEU A 1 91 ? -14.622 5.672 27.191 1.00 59.41 91 LEU A O 1
ATOM 728 N N . SER A 1 92 ? -15.635 6.903 28.766 1.00 68.75 92 SER A N 1
ATOM 729 C CA . SER A 1 92 ? -16.255 7.845 27.806 1.00 68.75 92 SER A CA 1
ATOM 730 C C . SER A 1 92 ? -15.219 8.572 26.944 1.00 68.75 92 SER A C 1
ATOM 732 O O . SER A 1 92 ? -15.272 8.467 25.722 1.00 68.75 92 SER A O 1
ATOM 734 N N . ALA A 1 93 ? -14.208 9.209 27.544 1.00 75.50 93 ALA A N 1
ATOM 735 C CA . ALA A 1 93 ? -13.231 9.989 26.781 1.00 75.50 93 ALA A CA 1
ATOM 736 C C . ALA A 1 93 ? -12.350 9.114 25.867 1.00 75.50 93 ALA A C 1
ATOM 738 O O . ALA A 1 93 ? -11.995 9.511 24.755 1.00 75.50 93 ALA A O 1
ATOM 739 N N . THR A 1 94 ? -11.983 7.908 26.310 1.00 79.12 94 THR A N 1
ATOM 740 C CA . THR A 1 94 ? -11.214 6.958 25.486 1.00 79.12 94 THR A CA 1
ATOM 741 C C . THR A 1 94 ? -12.081 6.362 24.380 1.00 79.12 94 THR A C 1
ATOM 743 O O . THR A 1 94 ? -11.627 6.261 23.241 1.00 79.12 94 THR A O 1
ATOM 746 N N . ARG A 1 95 ? -13.346 6.045 24.675 1.00 81.56 95 ARG A N 1
ATOM 747 C CA . ARG A 1 95 ? -14.344 5.593 23.696 1.00 81.56 95 ARG A CA 1
ATOM 748 C C . ARG A 1 95 ? -14.586 6.639 22.617 1.00 81.56 95 ARG A C 1
ATOM 750 O O . ARG A 1 95 ? -14.523 6.306 21.439 1.00 81.56 95 ARG A O 1
ATOM 757 N N . GLU A 1 96 ? -14.795 7.894 22.997 1.00 85.62 96 GLU A N 1
ATOM 758 C CA . GLU A 1 96 ? -14.961 9.015 22.065 1.00 85.62 96 GLU A CA 1
ATOM 759 C C . GLU A 1 96 ? -13.735 9.168 21.158 1.00 85.62 96 GLU A C 1
ATOM 761 O O . GLU A 1 96 ? -13.873 9.280 19.939 1.00 85.62 96 GLU A O 1
ATOM 766 N N . LYS A 1 97 ? -12.519 9.072 21.718 1.00 88.62 97 LYS A N 1
ATOM 767 C CA . LYS A 1 97 ? -11.272 9.086 20.934 1.00 88.62 97 LYS A CA 1
ATOM 768 C C . LYS A 1 97 ? -11.183 7.908 19.962 1.00 88.62 97 LYS A C 1
ATOM 770 O O . LYS A 1 97 ? -10.754 8.101 18.824 1.00 88.62 97 LYS A O 1
ATOM 775 N N . ILE A 1 98 ? -11.570 6.701 20.376 1.00 89.25 98 ILE A N 1
ATOM 776 C CA . ILE A 1 98 ? -11.602 5.519 19.500 1.00 89.25 98 ILE A CA 1
ATOM 777 C C . ILE A 1 98 ? -12.601 5.737 18.363 1.00 89.25 98 ILE A C 1
ATOM 779 O O . ILE A 1 98 ? -12.218 5.618 17.203 1.00 89.25 98 ILE A O 1
ATOM 783 N N . ILE A 1 99 ? -13.834 6.143 18.673 1.00 90.12 99 ILE A N 1
ATOM 784 C CA . ILE A 1 99 ?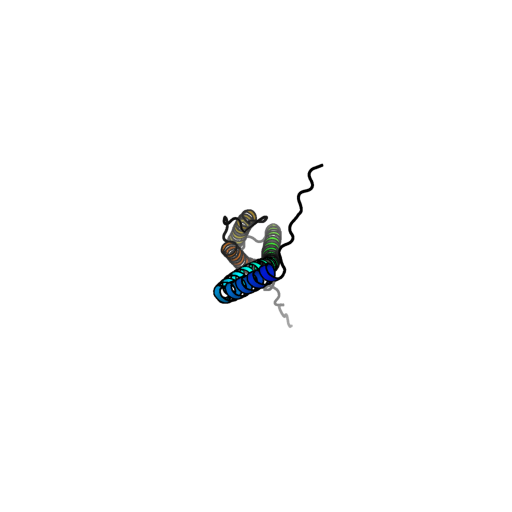 -14.879 6.415 17.677 1.00 90.12 99 ILE A CA 1
ATOM 785 C C . ILE A 1 99 ? -14.420 7.492 16.689 1.00 90.12 99 ILE A C 1
ATOM 787 O O . ILE A 1 99 ? -14.520 7.287 15.483 1.00 90.12 99 ILE A O 1
ATOM 791 N N . SER A 1 100 ? -13.840 8.593 17.174 1.00 92.69 100 SER A N 1
ATOM 792 C CA . SER A 1 100 ? -13.285 9.651 16.321 1.00 92.69 100 SER A CA 1
ATOM 793 C C . SER A 1 100 ? -12.196 9.125 15.380 1.00 92.69 100 SER A C 1
ATOM 795 O O . SER A 1 100 ? -12.174 9.470 14.201 1.00 92.69 100 SER A O 1
ATOM 797 N N . THR A 1 101 ? -11.322 8.237 15.867 1.00 93.00 101 THR A N 1
ATOM 798 C CA . THR A 1 101 ? -10.293 7.594 15.027 1.00 93.00 101 THR A CA 1
ATOM 799 C C . THR A 1 101 ? -10.925 6.735 13.944 1.00 93.00 101 THR A C 1
ATOM 801 O O . THR A 1 101 ? -10.492 6.786 12.799 1.00 93.00 101 THR A O 1
ATOM 804 N N . ILE A 1 102 ? -11.950 5.960 14.302 1.00 93.88 102 ILE A N 1
ATOM 805 C CA . ILE A 1 102 ? -12.642 5.082 13.361 1.00 93.88 102 ILE A CA 1
ATOM 806 C C . ILE A 1 102 ? -13.324 5.911 12.269 1.00 93.88 102 ILE A C 1
ATOM 808 O O . ILE A 1 102 ? -13.174 5.585 11.100 1.00 93.88 102 ILE A O 1
ATOM 812 N N . LEU A 1 103 ? -13.982 7.021 12.617 1.00 93.81 103 LEU A N 1
ATOM 813 C CA . LEU A 1 103 ? -14.584 7.925 11.628 1.00 93.81 103 LEU A CA 1
ATOM 814 C C . LEU A 1 103 ? -13.538 8.521 10.672 1.00 93.81 103 LEU A C 1
ATOM 816 O O . LEU A 1 103 ? -13.783 8.620 9.473 1.00 93.81 103 LEU A O 1
ATOM 820 N N . GLN A 1 104 ? -12.355 8.880 11.181 1.00 93.88 104 GLN A N 1
ATOM 821 C CA . GLN A 1 104 ? -11.253 9.356 10.337 1.00 93.88 104 GLN A CA 1
ATOM 822 C C . GLN A 1 104 ? -10.748 8.262 9.390 1.00 93.88 104 GLN A C 1
ATOM 824 O O . GLN A 1 104 ? -10.490 8.541 8.224 1.00 93.88 104 GLN A O 1
ATOM 829 N N . ILE A 1 105 ? -10.620 7.025 9.876 1.00 94.00 105 ILE A N 1
ATOM 830 C CA . ILE A 1 105 ? -10.229 5.877 9.049 1.00 94.00 105 ILE A CA 1
ATOM 831 C C . ILE A 1 105 ? -11.277 5.619 7.964 1.00 94.00 105 ILE A C 1
ATOM 833 O O . ILE A 1 105 ? -10.910 5.420 6.814 1.00 94.00 105 ILE A O 1
ATOM 837 N N . GLU A 1 106 ? -12.566 5.659 8.298 1.00 93.50 106 GLU A N 1
ATOM 838 C CA . GLU A 1 106 ? -13.651 5.470 7.328 1.00 93.50 106 GLU A CA 1
ATOM 839 C C . GLU A 1 106 ? -13.658 6.555 6.250 1.00 93.50 106 GLU A C 1
ATOM 841 O O . GLU A 1 106 ? -13.854 6.235 5.079 1.00 93.50 106 GLU A O 1
ATOM 846 N N . SER A 1 107 ? -13.386 7.811 6.621 1.00 92.75 107 SER A N 1
ATOM 847 C CA . SER A 1 107 ? -13.201 8.892 5.648 1.00 92.75 107 SER A CA 1
ATOM 848 C C . SER A 1 107 ? -12.031 8.597 4.713 1.00 92.75 107 SER A C 1
ATOM 850 O O . SER A 1 107 ? -12.208 8.631 3.503 1.00 92.75 107 SER A O 1
ATOM 852 N N . LEU A 1 108 ? -10.864 8.234 5.259 1.00 91.31 108 LEU A N 1
ATOM 853 C CA . LEU A 1 108 ? -9.689 7.911 4.447 1.00 91.31 108 LEU A CA 1
ATOM 854 C C . LEU A 1 108 ? -9.983 6.757 3.483 1.00 91.31 108 LEU A C 1
ATOM 856 O O . LEU A 1 108 ? -9.749 6.878 2.289 1.00 91.31 108 LEU A O 1
ATOM 860 N N . VAL A 1 109 ? -10.538 5.652 3.981 1.00 91.06 109 VAL A N 1
ATOM 861 C CA . VAL A 1 109 ? -10.865 4.466 3.172 1.00 91.06 109 VAL A CA 1
ATOM 862 C C . VAL A 1 109 ? -11.863 4.792 2.055 1.00 91.06 109 VAL A C 1
ATOM 864 O O . VAL A 1 109 ? -11.766 4.221 0.968 1.00 91.06 109 VAL A O 1
ATOM 867 N N . LYS A 1 110 ? -12.809 5.707 2.296 1.00 89.44 110 LYS A N 1
ATOM 868 C CA . LYS A 1 110 ? -13.757 6.169 1.275 1.00 89.44 110 LYS A CA 1
ATOM 869 C C . LYS A 1 110 ? -13.064 6.953 0.160 1.00 89.44 110 LYS A C 1
ATOM 871 O O . LYS A 1 110 ? -13.436 6.797 -0.999 1.00 89.44 110 LYS A O 1
ATOM 876 N N . ASP A 1 111 ? -12.062 7.748 0.514 1.00 88.25 111 ASP A N 1
ATOM 877 C CA . ASP A 1 111 ? -11.290 8.565 -0.425 1.00 88.25 111 ASP A CA 1
ATOM 878 C C . ASP A 1 111 ? -10.174 7.762 -1.129 1.00 88.25 111 ASP A C 1
ATOM 880 O O . ASP A 1 111 ? -9.449 8.299 -1.967 1.00 88.25 111 ASP A O 1
ATOM 884 N N . PHE A 1 112 ? -10.019 6.469 -0.811 1.00 86.88 112 PHE A N 1
ATOM 885 C CA . PHE A 1 112 ? -9.000 5.616 -1.417 1.00 86.88 112 PHE A CA 1
ATOM 886 C C . PHE A 1 112 ? -9.285 5.355 -2.912 1.00 86.88 112 PHE A C 1
ATOM 888 O O . PHE A 1 112 ? -10.401 4.964 -3.268 1.00 86.88 112 PHE A O 1
ATOM 895 N N . PRO A 1 113 ? -8.285 5.504 -3.804 1.00 86.50 113 PRO A N 1
ATOM 896 C CA . PRO A 1 113 ? -8.449 5.275 -5.238 1.00 86.50 113 PRO A CA 1
ATOM 897 C C . PRO A 1 113 ? -8.456 3.772 -5.571 1.00 86.50 113 PRO A C 1
ATOM 899 O O . PRO A 1 113 ? -7.442 3.204 -5.969 1.00 86.50 113 PRO A O 1
ATOM 902 N N . TRP A 1 114 ? -9.614 3.125 -5.419 1.00 84.00 114 TRP A N 1
ATOM 903 C CA . TRP A 1 114 ? -9.785 1.677 -5.627 1.00 84.00 114 TRP A CA 1
ATOM 904 C C . TRP A 1 114 ? -9.574 1.189 -7.066 1.00 84.00 114 TRP A C 1
ATOM 906 O O . TRP A 1 114 ? -9.325 0.002 -7.257 1.00 84.00 114 TRP A O 1
ATOM 916 N N . ASP A 1 115 ? -9.703 2.074 -8.054 1.00 80.56 115 ASP A N 1
ATOM 917 C CA . ASP A 1 115 ? -9.737 1.696 -9.470 1.00 80.56 115 ASP A CA 1
ATOM 918 C C . ASP A 1 115 ? -8.351 1.823 -10.128 1.00 80.56 115 ASP A C 1
ATOM 920 O O . ASP A 1 115 ? -7.671 0.825 -10.364 1.00 80.56 115 ASP A O 1
ATOM 924 N N . ASN A 1 116 ? -7.869 3.052 -10.352 1.00 76.12 116 ASN A N 1
ATOM 925 C CA . ASN A 1 116 ? -6.529 3.294 -10.886 1.00 76.12 116 ASN A CA 1
ATOM 926 C C . ASN A 1 116 ? -5.783 4.393 -10.102 1.00 76.12 116 ASN A C 1
ATOM 928 O O . ASN A 1 116 ? -6.061 5.577 -10.309 1.00 76.12 116 ASN A O 1
ATOM 932 N N . PRO A 1 117 ? -4.796 4.035 -9.259 1.00 73.69 117 PRO A N 1
ATOM 933 C CA . PRO A 1 117 ? -4.010 5.005 -8.498 1.00 73.69 117 PRO A CA 1
ATOM 934 C C . PRO A 1 117 ? -2.962 5.760 -9.340 1.00 73.69 117 PRO A C 1
ATOM 936 O O . PRO A 1 117 ? -2.364 6.713 -8.849 1.00 73.69 117 PRO A O 1
ATOM 939 N N . ALA A 1 118 ? -2.718 5.371 -10.598 1.00 71.06 118 ALA A N 1
ATOM 940 C CA . ALA A 1 118 ? -1.698 5.983 -11.459 1.00 71.06 118 ALA A CA 1
ATOM 941 C C . ALA A 1 118 ? -2.161 7.271 -12.174 1.00 71.06 118 ALA A C 1
ATOM 943 O O . ALA A 1 118 ? -1.405 7.855 -12.945 1.00 71.06 118 ALA A O 1
ATOM 944 N N . ASN A 1 119 ? -3.389 7.736 -11.928 1.00 70.75 119 ASN A N 1
ATOM 945 C CA . ASN A 1 119 ? -3.952 8.950 -12.533 1.00 70.75 119 ASN A CA 1
ATOM 946 C C . ASN A 1 119 ? -3.397 10.267 -11.938 1.00 70.75 119 ASN A C 1
ATOM 948 O O . ASN A 1 119 ? -3.814 11.347 -12.351 1.00 70.75 119 ASN A O 1
ATOM 952 N N . GLY A 1 120 ? -2.468 10.191 -10.977 1.00 65.62 120 GLY A N 1
ATOM 953 C CA . GLY A 1 120 ? -1.759 11.343 -10.412 1.00 65.62 120 GLY A CA 1
ATOM 954 C C . GLY A 1 120 ? -2.567 12.187 -9.422 1.00 65.62 120 GLY A C 1
ATOM 955 O O . GLY A 1 120 ? -2.047 13.179 -8.921 1.00 65.62 120 GLY A O 1
ATOM 956 N N . SER A 1 121 ? -3.811 11.813 -9.104 1.00 65.75 121 SER A N 1
ATOM 957 C CA . SER A 1 121 ? -4.651 12.589 -8.182 1.00 65.75 121 SER A CA 1
ATOM 958 C C . SER A 1 121 ? -4.326 12.358 -6.704 1.00 65.75 121 SER A C 1
ATOM 960 O O . SER A 1 121 ? -4.711 13.170 -5.868 1.00 65.75 121 SER A O 1
ATOM 962 N N . VAL A 1 122 ? -3.655 11.25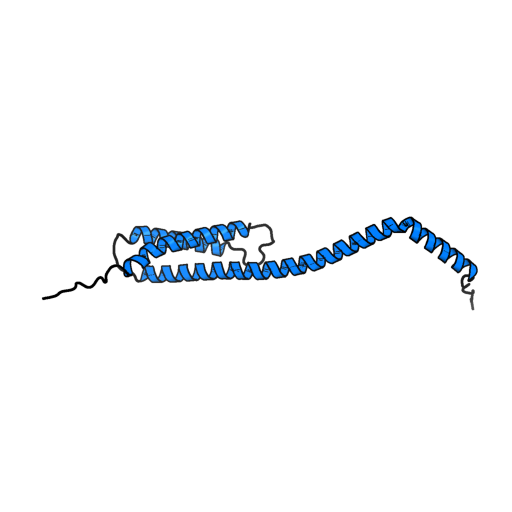1 -6.361 1.00 74.06 122 VAL A N 1
ATOM 963 C CA . VAL A 1 122 ? -3.378 10.864 -4.969 1.00 74.06 122 VAL A CA 1
ATOM 964 C C . VAL A 1 122 ? -1.971 10.287 -4.854 1.00 74.06 122 VAL A C 1
ATOM 966 O O . VAL A 1 122 ? -1.611 9.358 -5.574 1.00 74.06 122 VAL A O 1
ATOM 969 N N . ASN A 1 123 ? -1.185 10.799 -3.905 1.00 84.56 123 ASN A N 1
ATOM 970 C CA . ASN A 1 123 ? 0.065 10.163 -3.507 1.00 84.56 123 ASN A CA 1
ATOM 971 C C . ASN A 1 123 ? -0.253 8.911 -2.673 1.00 84.56 123 ASN A C 1
ATOM 973 O O . ASN A 1 123 ? -0.564 9.003 -1.484 1.00 84.56 123 ASN A O 1
ATOM 977 N N . LEU A 1 124 ? -0.212 7.741 -3.318 1.00 83.38 124 LEU A N 1
ATOM 978 C CA . LEU A 1 124 ? -0.577 6.470 -2.692 1.00 83.38 124 LEU A CA 1
ATOM 979 C C . LEU A 1 124 ? 0.311 6.141 -1.484 1.00 83.38 124 LEU A C 1
ATOM 981 O O . LEU A 1 124 ? -0.193 5.628 -0.489 1.00 83.38 124 LEU A O 1
ATOM 985 N N . GLU A 1 125 ? 1.604 6.464 -1.545 1.00 85.44 125 GLU A N 1
ATOM 986 C CA . GLU A 1 125 ? 2.540 6.167 -0.457 1.00 85.44 125 GLU A CA 1
ATOM 987 C C . GLU A 1 125 ? 2.210 6.997 0.790 1.00 85.44 125 GLU A C 1
ATOM 989 O O . GLU A 1 125 ? 2.095 6.457 1.889 1.00 85.44 125 GLU A O 1
ATOM 994 N N . GLU A 1 126 ? 1.959 8.296 0.613 1.00 89.00 126 GLU A N 1
ATOM 995 C CA . GLU A 1 126 ? 1.541 9.179 1.706 1.00 89.00 126 GLU A CA 1
ATOM 996 C C . GLU A 1 126 ? 0.198 8.744 2.304 1.00 89.00 126 GLU A C 1
ATOM 998 O O . GLU A 1 126 ? 0.028 8.717 3.527 1.00 89.00 126 GLU A O 1
ATOM 1003 N N . PHE A 1 127 ? -0.750 8.347 1.451 1.00 88.81 127 PHE A N 1
ATOM 1004 C CA . PHE A 1 127 ? -2.041 7.838 1.895 1.00 88.81 127 PHE A CA 1
ATOM 1005 C C . PHE A 1 127 ? -1.880 6.578 2.760 1.00 88.81 127 PHE A C 1
ATOM 1007 O O . PHE A 1 127 ? -2.449 6.490 3.853 1.00 88.81 127 PHE A O 1
ATOM 1014 N N . VAL A 1 128 ? -1.100 5.601 2.287 1.00 90.06 128 VAL A N 1
ATOM 1015 C CA . VAL A 1 128 ? -0.857 4.340 3.000 1.00 90.06 128 VAL A CA 1
ATOM 1016 C C . VAL A 1 128 ? -0.137 4.601 4.321 1.00 90.06 128 VAL A C 1
ATOM 1018 O O . VAL A 1 128 ? -0.491 4.011 5.343 1.00 90.06 128 VAL A O 1
ATOM 1021 N N . GLU A 1 129 ? 0.819 5.526 4.343 1.00 92.69 129 GLU A N 1
ATOM 1022 C CA . GLU A 1 129 ? 1.518 5.901 5.569 1.00 92.69 129 GLU A CA 1
ATOM 1023 C C . GLU A 1 129 ? 0.578 6.574 6.580 1.00 92.69 129 GLU A C 1
ATOM 1025 O O . GLU A 1 129 ? 0.575 6.236 7.767 1.00 92.69 129 GLU A O 1
ATOM 1030 N N . ASN A 1 130 ? -0.310 7.461 6.125 1.00 92.81 130 ASN A N 1
ATOM 1031 C CA . ASN A 1 130 ? -1.352 8.032 6.976 1.00 92.81 130 ASN A CA 1
ATOM 1032 C C . ASN A 1 130 ? -2.268 6.934 7.547 1.00 92.81 130 ASN A C 1
ATOM 1034 O O . ASN A 1 130 ? -2.535 6.905 8.752 1.00 92.81 130 ASN A O 1
ATOM 1038 N N . LEU A 1 131 ? -2.674 5.965 6.723 1.00 92.44 131 LEU A N 1
ATOM 1039 C CA . LEU A 1 131 ? -3.484 4.828 7.158 1.00 92.44 131 LEU A CA 1
ATOM 1040 C C . LEU A 1 131 ? -2.778 3.991 8.241 1.00 92.44 131 LEU A C 1
ATOM 1042 O O . LEU A 1 131 ? -3.385 3.667 9.267 1.00 92.44 131 LEU A O 1
ATOM 1046 N N . ARG A 1 132 ? -1.485 3.690 8.066 1.00 93.38 132 ARG A N 1
ATOM 1047 C CA . ARG A 1 132 ? -0.658 2.981 9.062 1.00 93.38 132 ARG A CA 1
ATOM 1048 C C . ARG A 1 132 ? -0.551 3.756 10.370 1.00 93.38 132 ARG A C 1
ATOM 1050 O O . ARG A 1 132 ? -0.696 3.172 11.448 1.00 93.38 132 ARG A O 1
ATOM 1057 N N . ASN A 1 133 ? -0.383 5.073 10.290 1.00 94.69 133 ASN A N 1
ATOM 1058 C CA . ASN A 1 133 ? -0.364 5.945 11.460 1.00 94.69 133 ASN A CA 1
ATOM 1059 C C . ASN A 1 133 ? -1.697 5.905 12.224 1.00 94.69 133 ASN A C 1
ATOM 1061 O O . ASN A 1 133 ? -1.703 5.790 13.455 1.00 94.69 133 ASN A O 1
ATOM 1065 N N . LYS A 1 134 ? -2.837 5.912 11.518 1.00 93.19 134 LYS A N 1
ATOM 1066 C CA . LYS A 1 134 ? -4.159 5.744 12.145 1.00 93.19 134 LYS A CA 1
ATOM 1067 C C . LYS A 1 134 ? -4.349 4.352 12.746 1.00 93.19 134 LYS A C 1
ATOM 1069 O O . LYS A 1 134 ? -4.856 4.267 13.864 1.00 93.19 134 LYS A O 1
ATOM 1074 N N . LYS A 1 135 ? -3.901 3.285 12.072 1.00 92.69 135 LYS A N 1
ATOM 1075 C CA . LYS A 1 135 ? -3.913 1.909 12.607 1.00 92.69 135 LYS A CA 1
ATOM 1076 C C . LYS A 1 135 ? -3.160 1.832 13.932 1.00 92.69 135 LYS A C 1
ATOM 1078 O O . LYS A 1 135 ? -3.735 1.426 14.938 1.00 92.69 135 LYS A O 1
ATOM 1083 N N . LYS A 1 136 ? -1.914 2.311 13.965 1.00 92.69 136 LYS A N 1
ATOM 1084 C CA . LYS A 1 136 ? -1.084 2.331 15.179 1.00 92.69 136 LYS A CA 1
ATOM 1085 C C . LYS A 1 136 ? -1.754 3.106 16.314 1.00 92.69 136 LYS A C 1
ATOM 1087 O O . LYS A 1 136 ? -1.775 2.655 17.459 1.00 92.69 136 LYS A O 1
ATOM 1092 N N . LEU A 1 137 ? -2.338 4.263 16.004 1.00 91.38 137 LEU A N 1
ATOM 1093 C CA . LEU A 1 137 ? -3.065 5.070 16.981 1.00 91.38 137 LEU A CA 1
ATOM 1094 C C . LEU A 1 137 ? -4.298 4.340 17.536 1.00 91.38 137 LEU A C 1
ATOM 1096 O O . LEU A 1 137 ? -4.555 4.399 18.741 1.00 91.38 137 LEU A O 1
ATOM 1100 N N . LEU A 1 138 ? -5.043 3.647 16.673 1.00 90.88 138 LEU A N 1
ATOM 1101 C CA . LEU A 1 138 ? -6.211 2.860 17.057 1.00 90.88 138 LEU A CA 1
ATOM 1102 C C . LEU A 1 138 ? -5.821 1.678 17.952 1.00 90.88 138 LEU A C 1
ATOM 1104 O O . LEU A 1 138 ? -6.481 1.454 18.962 1.00 90.88 138 LEU A O 1
ATOM 1108 N N . GLU A 1 139 ? -4.728 0.978 17.646 1.00 89.00 139 GLU A N 1
ATOM 1109 C CA . GLU A 1 139 ? -4.198 -0.123 18.463 1.00 89.00 139 GLU A CA 1
ATOM 1110 C C . GLU A 1 139 ? -3.756 0.333 19.860 1.00 89.00 139 GLU A C 1
ATOM 1112 O O . GLU A 1 139 ? -4.013 -0.342 20.858 1.00 89.00 139 GLU A O 1
ATOM 1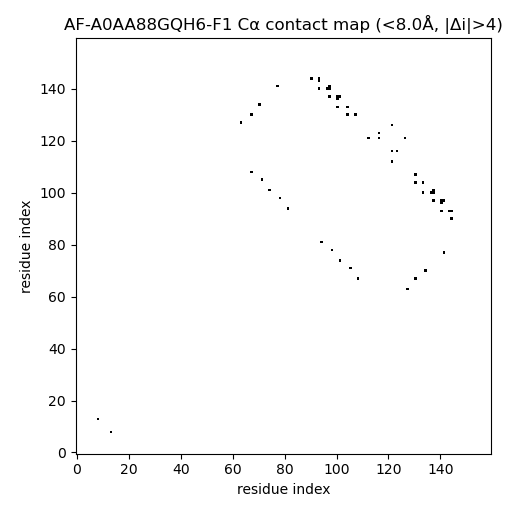117 N N . ILE A 1 140 ? -3.106 1.496 19.963 1.00 88.69 140 ILE A N 1
ATOM 1118 C CA . ILE A 1 140 ? -2.714 2.061 21.263 1.00 88.69 140 ILE A CA 1
ATOM 1119 C C . ILE A 1 140 ? -3.958 2.367 22.102 1.00 88.69 140 ILE A C 1
ATOM 1121 O O . ILE A 1 140 ? -4.005 2.043 23.289 1.00 88.69 140 ILE A O 1
ATOM 1125 N N . ARG A 1 141 ? -4.975 2.977 21.487 1.00 84.62 141 ARG A N 1
ATOM 1126 C CA . ARG A 1 141 ? -6.225 3.341 22.164 1.00 84.62 141 ARG A CA 1
ATOM 1127 C C . ARG A 1 141 ? -7.052 2.108 22.534 1.00 84.62 141 ARG A C 1
ATOM 1129 O O . ARG A 1 141 ? -7.610 2.069 23.625 1.00 84.62 141 ARG A O 1
ATOM 1136 N N . SER A 1 142 ? -7.095 1.083 21.682 1.00 82.88 142 SER A N 1
ATOM 1137 C CA . SER A 1 142 ? -7.851 -0.145 21.949 1.00 82.88 142 SER A CA 1
ATOM 1138 C C . SER A 1 142 ? -7.236 -0.975 23.082 1.00 82.88 142 SER A C 1
ATOM 1140 O O . SER A 1 142 ? -7.961 -1.507 23.918 1.00 82.88 142 SER A O 1
ATOM 1142 N N . LYS A 1 143 ? -5.906 -1.012 23.219 1.00 83.06 143 LYS A N 1
ATOM 1143 C CA . LYS A 1 143 ? -5.253 -1.670 24.367 1.00 83.06 143 LYS A CA 1
ATOM 1144 C C . LYS A 1 143 ? -5.674 -1.084 25.718 1.00 83.06 143 LYS A C 1
ATOM 1146 O O . LYS A 1 143 ? -5.707 -1.813 26.702 1.00 83.06 143 LYS A O 1
ATOM 1151 N N . GLN A 1 144 ? -6.035 0.199 25.778 1.00 74.25 144 GLN A N 1
ATOM 1152 C CA . GLN A 1 144 ? -6.481 0.848 27.018 1.00 74.25 144 GLN A CA 1
ATOM 1153 C C . GLN A 1 144 ? -7.857 0.359 27.492 1.00 74.25 144 GLN A C 1
ATOM 1155 O O . GLN A 1 144 ? -8.138 0.431 28.689 1.00 74.25 144 GLN A O 1
ATOM 1160 N N . ILE A 1 145 ? -8.693 -0.134 26.572 1.00 73.19 145 ILE A N 1
ATOM 1161 C CA . ILE A 1 145 ? -10.013 -0.701 26.884 1.00 73.19 145 ILE A CA 1
ATOM 1162 C C . ILE A 1 145 ? -9.955 -2.229 27.039 1.00 73.19 145 ILE A C 1
ATOM 1164 O O . ILE A 1 145 ? -10.562 -2.763 27.957 1.00 73.19 145 ILE A O 1
ATOM 1168 N N . LEU A 1 146 ? -9.161 -2.931 26.220 1.00 68.94 146 LEU A N 1
ATOM 1169 C CA . LEU A 1 146 ? -9.024 -4.395 26.269 1.00 68.94 146 LEU A CA 1
ATOM 1170 C C . LEU A 1 146 ? -8.084 -4.879 27.389 1.00 68.94 146 LEU A C 1
ATOM 1172 O O . LEU A 1 146 ? -8.299 -5.939 27.966 1.00 68.94 146 LEU A O 1
ATOM 1176 N N . GLY A 1 147 ? -7.046 -4.108 27.730 1.00 58.31 147 GLY A N 1
ATOM 1177 C CA . GLY A 1 147 ? -6.026 -4.496 28.711 1.00 58.31 147 GLY A CA 1
ATOM 1178 C C . GLY A 1 147 ? -6.472 -4.446 30.176 1.00 58.31 147 GLY A C 1
ATOM 1179 O O . GLY A 1 147 ? -5.760 -4.954 31.036 1.00 58.31 147 GLY A O 1
ATOM 1180 N N . LYS A 1 148 ? -7.641 -3.866 30.480 1.00 51.34 148 LYS A N 1
ATOM 1181 C CA . LYS A 1 148 ? -8.202 -3.858 31.844 1.00 51.34 148 LYS A CA 1
ATOM 1182 C C . LYS A 1 148 ? -8.947 -5.149 32.206 1.00 51.34 148 LYS A C 1
ATOM 1184 O O . LYS A 1 148 ? -9.174 -5.393 33.385 1.00 51.34 148 LYS A O 1
ATOM 1189 N N . VAL A 1 149 ? -9.266 -6.001 31.227 1.00 45.94 149 VAL A N 1
ATOM 1190 C CA . VAL A 1 149 ? -9.952 -7.287 31.459 1.00 45.94 149 VAL A CA 1
ATOM 1191 C C . VAL A 1 149 ? -9.028 -8.314 32.141 1.00 45.94 149 VAL A C 1
ATOM 1193 O O . VAL A 1 149 ? -9.502 -9.202 32.841 1.00 45.94 149 VAL A O 1
ATOM 1196 N N . THR A 1 150 ? -7.703 -8.172 32.032 1.00 39.16 150 THR A N 1
ATOM 1197 C CA . THR A 1 150 ? -6.739 -9.163 32.552 1.00 39.16 150 THR A CA 1
ATOM 1198 C C . THR A 1 150 ? -6.245 -8.893 33.984 1.00 39.16 150 THR A C 1
ATOM 1200 O O . THR A 1 150 ? -5.525 -9.717 34.540 1.00 39.16 150 THR A O 1
ATOM 1203 N N . SER A 1 151 ? -6.596 -7.766 34.619 1.00 39.19 151 SER A N 1
ATOM 1204 C CA . SER A 1 151 ? -6.038 -7.388 35.934 1.00 39.19 151 SER A CA 1
ATOM 1205 C C . SER A 1 151 ? -6.922 -7.690 37.156 1.00 39.19 151 SER A C 1
ATOM 1207 O O . SER A 1 151 ? -6.556 -7.282 38.254 1.00 39.19 151 SER A O 1
ATOM 1209 N N . VAL A 1 152 ? -8.050 -8.404 37.019 1.00 43.44 152 VAL A N 1
ATOM 1210 C CA . VAL A 1 152 ? -9.001 -8.657 38.137 1.00 43.44 152 VAL A CA 1
ATOM 1211 C C . VAL A 1 152 ? -9.108 -10.143 38.535 1.00 43.44 152 VAL A C 1
ATOM 1213 O O . VAL A 1 152 ? -10.077 -10.571 39.146 1.00 43.44 152 VAL A O 1
ATOM 1216 N N . GLN A 1 153 ? -8.090 -10.962 38.262 1.00 40.97 153 GLN A N 1
ATOM 1217 C CA . GLN A 1 153 ? -7.992 -12.313 38.839 1.00 40.97 153 GLN A CA 1
ATOM 1218 C C . GLN A 1 153 ? -6.601 -12.559 39.429 1.00 40.97 153 GLN A C 1
ATOM 1220 O O . GLN A 1 153 ? -5.823 -13.371 38.941 1.00 40.97 153 GLN A O 1
ATOM 1225 N N . LYS A 1 154 ? -6.279 -11.857 40.519 1.00 39.75 154 LYS A N 1
ATOM 1226 C CA . LYS A 1 154 ? -5.390 -12.425 41.537 1.00 39.75 154 LYS A CA 1
ATOM 1227 C C . LYS A 1 154 ? -6.261 -12.900 42.689 1.00 39.75 154 LYS A C 1
ATOM 1229 O O . LYS A 1 154 ? -6.724 -12.115 43.509 1.00 39.75 154 LYS A O 1
ATOM 1234 N N . GLN A 1 155 ? -6.529 -14.197 42.617 1.00 43.25 155 GLN A N 1
ATOM 1235 C CA . GLN A 1 155 ? -7.012 -15.100 43.651 1.00 43.25 155 GLN A CA 1
ATOM 1236 C C . GLN A 1 155 ? -6.593 -14.612 45.050 1.00 43.25 155 GLN A C 1
ATOM 1238 O O . GLN A 1 155 ? -5.407 -14.443 45.326 1.00 43.25 155 GLN A O 1
ATOM 1243 N N . GLN A 1 156 ? -7.576 -14.334 45.907 1.00 45.50 156 GLN A N 1
ATOM 1244 C CA . GLN A 1 156 ? -7.350 -14.184 47.339 1.00 45.50 156 GLN A CA 1
ATOM 1245 C C . GLN A 1 156 ? -7.072 -15.583 47.890 1.00 45.50 156 GLN A C 1
ATOM 1247 O O . GLN A 1 156 ? -7.997 -16.381 48.040 1.00 45.50 156 GLN A O 1
ATOM 1252 N N . ASP A 1 157 ? -5.803 -15.888 48.148 1.00 43.41 157 ASP A N 1
ATOM 1253 C CA . ASP A 1 157 ? -5.426 -17.062 48.929 1.00 43.41 157 ASP A CA 1
ATOM 1254 C C . ASP A 1 157 ? -5.892 -16.849 50.375 1.00 43.41 157 ASP A C 1
ATOM 1256 O O . ASP A 1 157 ? -5.230 -16.196 51.181 1.00 43.41 157 ASP A O 1
ATOM 1260 N N . TYR A 1 158 ? -7.065 -17.391 50.703 1.00 48.31 158 TYR A N 1
ATOM 1261 C CA . TYR A 1 158 ? -7.439 -17.671 52.083 1.00 48.31 158 TYR A CA 1
ATOM 1262 C C . TYR A 1 158 ? -6.775 -18.985 52.485 1.00 48.31 158 TYR A C 1
ATOM 1264 O O . TYR A 1 158 ? -7.200 -20.059 52.064 1.00 48.31 158 TYR A O 1
ATOM 1272 N N . SER A 1 159 ? -5.730 -18.892 53.302 1.00 58.94 159 SER A N 1
ATOM 1273 C CA . SER A 1 159 ? -5.209 -20.026 54.066 1.00 58.94 159 SER A CA 1
ATOM 1274 C C . SER A 1 159 ? -5.597 -19.823 55.530 1.00 58.94 159 SER A C 1
ATOM 1276 O O . SER A 1 159 ? -5.289 -18.775 56.101 1.00 58.94 159 SER A O 1
ATOM 1278 N N . PHE A 1 160 ? -6.341 -20.794 56.068 1.00 53.59 160 PHE A N 1
ATOM 1279 C CA . PHE A 1 160 ? -6.658 -20.960 57.490 1.00 53.59 160 PHE A CA 1
ATOM 1280 C C . PHE A 1 160 ? -5.435 -21.437 58.276 1.00 53.59 160 PHE A C 1
ATOM 1282 O O . PHE A 1 160 ? -4.622 -22.186 57.685 1.00 53.59 160 PHE A O 1
#

InterPro domains:
  IPR052436 LTO1 complex adapter protein [PTHR28532] (17-142)

Solvent-accessible surface area (backbone atoms only — not comparable to full-atom values): 9591 Å² total; per-residue (Å²): 140,85,86,79,78,84,80,73,80,53,74,68,63,52,53,54,50,55,48,52,55,50,51,52,50,58,75,42,36,67,60,52,51,50,53,50,50,51,52,52,49,51,56,49,49,54,53,51,51,51,53,53,51,48,54,50,48,53,55,50,50,53,52,52,51,48,55,52,50,53,49,51,52,50,43,54,51,50,56,54,52,63,70,73,59,84,75,80,68,82,49,49,69,58,48,52,53,48,53,54,50,43,55,52,50,52,52,50,63,68,72,49,65,84,85,66,60,85,76,73,86,54,66,62,67,62,51,52,50,52,50,52,53,50,48,54,53,47,53,60,55,47,46,69,66,60,60,62,74,75,74,80,76,77,79,80,85,83,79,132

Radius of gyration: 36.06 Å; Cα contacts (8 Å, |Δi|>4): 29; chains: 1; bounding box: 54×34×136 Å

Sequence (160 aa):
MSEHNKHSPSSSSQFFGDIDDAFDKIIHMEQNFYENGKELGMQHAALVGKEEGFNFGVAYGRKVGKEIGELIGLCIFLKNYLKNDHEERVLSATREKIISTILQIESLVKDFPWDNPANGSVNLEEFVENLRNKKKLLEIRSKQILGKVTSVQKQQDYSF

Mean predicted aligned error: 13.42 Å

Secondary structure (DSSP, 8-state):
-------PPPHHHHHHHHHHHHHHHHHTHHHHHHHHHHHHHHHHHHHHHHHHHHHHHHHHHHHHHHHHHHHHHHHHHHHHHHHH----SHHHHHHHHHHHHHHHHHHHHHTS--S-GGGSSS-HHHHHHHHHHHHHHHHHHHHHHHTTTTSS--------

Foldseek 3Di:
DDDDDDDDDDPVVVVVVVVVVVVVCVVCVVVVCVVVVVVVVVVVCVVVVVVVVVVVCVVVVVVLVVLLVVLLVLLVVLVVVVVPDDDDDVVVVLNVVLVVLSVVSVVLVVVDPPDDPPPPPDDVVVSSVVNVVSSVVNVVSVCVVVVVVPPPDPDDPDDD

pLDDT: mean 80.35, std 17.2, range [38.56, 97.5]